Protein AF-A0A836TSS7-F1 (afdb_monomer)

Nearest PDB structures (foldseek):
  8dt0-assembly1_A  TM=2.860E-01  e=2.442E+00  synthetic construct
  6eyd-assembly1_F  TM=2.378E-01  e=5.657E+00  Mycolicibacterium smegmatis MC2 155

Structure (mmCIF, N/CA/C/O backbone):
data_AF-A0A836TSS7-F1
#
_entry.id   AF-A0A836TSS7-F1
#
loop_
_atom_site.group_PDB
_atom_site.id
_atom_site.type_symbol
_atom_site.label_atom_id
_atom_site.label_alt_id
_atom_site.label_comp_id
_atom_site.label_asym_id
_atom_site.label_entity_id
_atom_site.label_seq_id
_atom_site.pdbx_PDB_ins_code
_atom_site.Cartn_x
_atom_site.Cartn_y
_atom_site.Cartn_z
_atom_site.occupancy
_atom_site.B_iso_or_equiv
_atom_site.auth_seq_id
_atom_site.auth_comp_id
_atom_site.auth_asym_id
_atom_site.auth_atom_id
_atom_site.pdbx_PDB_model_num
ATOM 1 N N . MET A 1 1 ? 26.944 -30.559 -21.634 1.00 54.88 1 MET A N 1
ATOM 2 C CA . MET A 1 1 ? 27.125 -29.167 -21.159 1.00 54.88 1 MET A CA 1
ATOM 3 C C . MET A 1 1 ? 27.707 -28.262 -22.242 1.00 54.88 1 MET A C 1
ATOM 5 O O . MET A 1 1 ? 27.081 -27.247 -22.496 1.00 54.88 1 MET A O 1
ATOM 9 N N . ALA A 1 2 ? 28.780 -28.647 -22.953 1.00 61.75 2 ALA A N 1
ATOM 10 C CA . ALA A 1 2 ? 29.357 -27.846 -24.052 1.00 61.75 2 ALA A CA 1
ATOM 11 C C . ALA A 1 2 ? 28.373 -27.487 -25.196 1.00 61.75 2 ALA A C 1
ATOM 13 O O . ALA A 1 2 ? 28.446 -26.402 -25.766 1.00 61.75 2 ALA A O 1
ATOM 14 N N . ASP A 1 3 ? 27.400 -28.353 -25.494 1.00 73.25 3 ASP A N 1
ATOM 15 C CA . ASP A 1 3 ? 26.396 -28.104 -26.544 1.00 73.25 3 ASP A CA 1
ATOM 16 C C . ASP A 1 3 ? 25.392 -26.993 -26.159 1.00 73.25 3 ASP A C 1
ATOM 18 O O . ASP A 1 3 ? 24.992 -26.174 -26.981 1.00 73.25 3 ASP A O 1
ATOM 22 N N . MET A 1 4 ? 25.059 -26.884 -24.868 1.00 59.22 4 MET A N 1
ATOM 23 C CA . MET A 1 4 ? 24.106 -25.888 -24.367 1.00 59.22 4 MET A CA 1
ATOM 24 C C . MET A 1 4 ? 24.700 -24.473 -24.364 1.00 59.22 4 MET A C 1
ATOM 26 O O . MET A 1 4 ? 24.013 -23.523 -24.723 1.00 59.22 4 MET A O 1
ATOM 30 N N . GLU A 1 5 ? 25.981 -24.327 -24.010 1.00 68.56 5 GLU A N 1
ATOM 31 C CA . GLU A 1 5 ? 26.677 -23.033 -24.068 1.00 68.56 5 GLU A CA 1
ATOM 32 C C . GLU A 1 5 ? 26.843 -22.542 -25.508 1.00 68.56 5 GLU A C 1
ATOM 34 O O . GLU A 1 5 ? 26.623 -21.364 -25.789 1.00 68.56 5 GLU A O 1
ATOM 39 N N . THR A 1 6 ? 27.141 -23.452 -26.438 1.00 75.00 6 THR A N 1
ATOM 40 C CA . THR A 1 6 ? 27.276 -23.119 -27.863 1.00 75.00 6 THR A CA 1
ATOM 41 C C . THR A 1 6 ? 25.930 -22.697 -28.468 1.00 75.00 6 THR A C 1
ATOM 43 O O . THR A 1 6 ? 25.857 -21.720 -29.216 1.00 75.00 6 THR A O 1
ATOM 46 N N . GLN A 1 7 ? 24.832 -23.368 -28.095 1.00 72.25 7 GLN A N 1
ATOM 47 C CA . GLN A 1 7 ? 23.478 -22.967 -28.497 1.00 72.25 7 GLN A CA 1
ATOM 48 C C . GLN A 1 7 ? 23.069 -21.611 -27.908 1.00 72.25 7 GLN A C 1
ATOM 50 O O . GLN A 1 7 ? 22.470 -20.799 -28.616 1.00 72.25 7 GLN A O 1
ATOM 55 N N . LEU A 1 8 ? 23.423 -21.339 -26.648 1.00 67.62 8 LEU A N 1
ATOM 56 C CA . LEU A 1 8 ? 23.129 -20.067 -25.989 1.00 67.62 8 LEU A CA 1
ATOM 57 C C . LEU A 1 8 ? 23.907 -18.906 -26.630 1.00 67.62 8 LEU A C 1
ATOM 59 O O . LEU A 1 8 ? 23.325 -17.860 -26.909 1.00 67.62 8 LEU A O 1
ATOM 63 N N . ALA A 1 9 ? 25.196 -19.103 -26.923 1.00 70.00 9 ALA A N 1
ATOM 64 C CA . ALA A 1 9 ? 26.043 -18.105 -27.577 1.00 70.00 9 ALA A CA 1
ATOM 65 C C . ALA A 1 9 ? 25.516 -17.734 -28.974 1.00 70.00 9 ALA A C 1
ATOM 67 O O . ALA A 1 9 ? 25.319 -16.553 -29.266 1.00 70.00 9 ALA A O 1
ATOM 68 N N . ASN A 1 10 ? 25.162 -18.736 -29.787 1.00 74.12 10 ASN A N 1
ATOM 69 C CA . ASN A 1 10 ? 24.548 -18.522 -31.100 1.00 74.12 10 ASN A CA 1
ATOM 70 C C . ASN A 1 10 ? 23.175 -17.835 -31.005 1.00 74.12 10 ASN A C 1
ATOM 72 O O . ASN A 1 10 ? 22.803 -17.051 -31.881 1.00 74.12 10 ASN A O 1
ATOM 76 N N . GLN A 1 11 ? 22.397 -18.098 -29.951 1.00 72.88 11 GLN A N 1
ATOM 77 C CA . GLN A 1 11 ? 21.139 -17.388 -29.714 1.00 72.88 11 GLN A CA 1
ATOM 78 C C . GLN A 1 11 ? 21.361 -15.912 -29.375 1.00 72.88 11 GLN A C 1
ATOM 80 O O . GLN A 1 11 ? 20.620 -15.068 -29.873 1.00 72.88 11 GLN A O 1
ATOM 85 N N . ILE A 1 12 ? 22.364 -15.594 -28.553 1.00 74.94 12 ILE A N 1
ATOM 86 C CA . ILE A 1 12 ? 22.682 -14.221 -28.133 1.00 74.94 12 ILE A CA 1
ATOM 87 C C . ILE A 1 12 ? 23.190 -13.389 -29.316 1.00 74.94 12 ILE A C 1
ATOM 89 O O . ILE A 1 12 ? 22.762 -12.247 -29.495 1.00 74.94 12 ILE A O 1
ATOM 93 N N . GLU A 1 13 ? 24.053 -13.960 -30.155 1.00 76.69 13 GLU A N 1
ATOM 94 C CA . GLU A 1 13 ? 24.589 -13.276 -31.336 1.00 76.69 13 GLU A CA 1
ATOM 95 C C . GLU A 1 13 ? 23.484 -12.969 -32.360 1.00 76.69 13 GLU A C 1
ATOM 97 O O . GLU A 1 13 ? 23.348 -11.837 -32.833 1.00 76.69 13 GLU A O 1
ATOM 102 N N . ASN A 1 14 ? 22.591 -13.933 -32.601 1.00 78.00 14 ASN A N 1
ATOM 103 C CA . ASN A 1 14 ? 21.394 -13.717 -33.415 1.00 78.00 14 ASN A CA 1
ATOM 104 C C . ASN A 1 14 ? 20.403 -12.747 -32.757 1.00 78.00 14 ASN A C 1
ATOM 106 O O . ASN A 1 14 ? 19.701 -12.013 -33.448 1.00 78.00 14 ASN A O 1
ATOM 110 N N . TRP A 1 15 ? 20.343 -12.694 -31.425 1.00 80.06 15 TRP A N 1
ATOM 111 C CA . TRP A 1 15 ? 19.494 -11.740 -30.721 1.00 80.06 15 TRP A CA 1
ATOM 112 C C . TRP A 1 15 ? 19.933 -10.302 -30.979 1.00 80.06 15 TRP A C 1
ATOM 114 O O . TRP A 1 15 ? 19.087 -9.441 -31.205 1.00 80.06 15 TRP A O 1
ATOM 124 N N . ALA A 1 16 ? 21.237 -10.020 -30.987 1.00 82.38 16 ALA A N 1
ATOM 125 C CA . ALA A 1 16 ? 21.756 -8.670 -31.191 1.00 82.38 16 ALA A CA 1
ATOM 126 C C . ALA A 1 16 ? 21.341 -8.079 -32.552 1.00 82.38 16 ALA A C 1
ATOM 128 O O . ALA A 1 16 ? 20.961 -6.906 -32.612 1.00 82.38 16 ALA A O 1
ATOM 129 N N . THR A 1 17 ? 21.314 -8.903 -33.603 1.00 87.31 17 THR A N 1
ATOM 130 C CA . THR A 1 17 ? 21.051 -8.497 -34.995 1.00 87.31 17 THR A CA 1
ATOM 131 C C . THR A 1 17 ? 19.564 -8.360 -35.350 1.00 87.31 17 THR A C 1
ATOM 133 O O . THR A 1 17 ? 19.223 -7.770 -36.378 1.00 87.31 17 THR A O 1
ATOM 136 N N . LEU A 1 18 ? 18.649 -8.848 -34.504 1.00 84.94 18 LEU A N 1
ATOM 137 C CA . LEU A 1 18 ? 17.207 -8.729 -34.737 1.00 84.94 18 LEU A CA 1
ATOM 138 C C . LEU A 1 18 ? 16.699 -7.288 -34.550 1.00 84.94 18 LEU A C 1
ATOM 140 O O . LEU A 1 18 ? 17.071 -6.580 -33.606 1.00 84.94 18 LEU A O 1
ATOM 144 N N . SER A 1 19 ? 15.757 -6.880 -35.407 1.00 88.56 19 SER A N 1
ATOM 145 C CA . SER A 1 19 ? 14.992 -5.642 -35.224 1.00 88.56 19 SER A CA 1
ATOM 146 C C . SER A 1 19 ? 14.109 -5.719 -33.971 1.00 88.56 19 SER A C 1
ATOM 148 O O . SER A 1 19 ? 13.668 -6.801 -33.578 1.00 88.56 19 SER A O 1
ATOM 150 N N . ASN A 1 20 ? 13.806 -4.571 -33.353 1.00 81.06 20 ASN A N 1
ATOM 151 C CA . ASN A 1 20 ? 13.007 -4.510 -32.118 1.00 81.06 20 ASN A CA 1
ATOM 152 C C . ASN A 1 20 ? 11.647 -5.222 -32.251 1.00 81.06 20 ASN A C 1
ATOM 154 O O . ASN A 1 20 ? 11.252 -5.959 -31.356 1.00 81.06 20 ASN A O 1
ATOM 158 N N . ALA A 1 21 ? 10.983 -5.103 -33.407 1.00 82.75 21 ALA A N 1
ATOM 159 C CA . ALA A 1 21 ? 9.716 -5.788 -33.667 1.00 82.75 21 ALA A CA 1
ATOM 160 C C . ALA A 1 21 ? 9.846 -7.326 -33.671 1.00 82.75 21 ALA A C 1
ATOM 162 O O . ALA A 1 21 ? 8.979 -8.024 -33.145 1.00 82.75 21 ALA A O 1
ATOM 163 N N . LYS A 1 22 ? 10.939 -7.871 -34.229 1.00 81.75 22 LYS A N 1
ATOM 164 C CA . LYS A 1 22 ? 11.198 -9.321 -34.207 1.00 81.75 22 LYS A CA 1
ATOM 165 C C . LYS A 1 22 ? 11.599 -9.806 -32.814 1.00 81.75 22 LYS A C 1
ATOM 167 O O . LYS A 1 22 ? 11.165 -10.880 -32.408 1.00 81.75 22 LYS A O 1
ATOM 172 N N . LYS A 1 23 ? 12.370 -9.004 -32.069 1.00 80.56 23 LYS A N 1
ATOM 173 C CA . LYS A 1 23 ? 12.696 -9.271 -30.657 1.00 80.56 23 LYS A CA 1
ATOM 174 C C . LYS A 1 23 ? 11.429 -9.389 -29.812 1.00 80.56 23 LYS A C 1
ATOM 176 O O . LYS A 1 23 ? 11.304 -10.338 -29.044 1.00 80.56 23 LYS A O 1
ATOM 181 N N . ASP A 1 24 ? 10.465 -8.487 -29.993 1.00 75.50 24 ASP A N 1
ATOM 182 C CA . ASP A 1 24 ? 9.188 -8.545 -29.275 1.00 75.50 24 ASP A CA 1
ATOM 183 C C . ASP A 1 24 ? 8.358 -9.775 -29.655 1.00 75.50 24 ASP A C 1
ATOM 185 O O . ASP A 1 24 ? 7.820 -10.448 -28.775 1.00 75.50 24 ASP A O 1
ATOM 189 N N . GLN A 1 25 ? 8.299 -10.136 -30.941 1.00 83.69 25 GLN A N 1
ATOM 190 C CA . GLN A 1 25 ? 7.611 -11.358 -31.369 1.00 83.69 25 GLN A CA 1
ATOM 191 C C . GLN A 1 25 ? 8.235 -12.626 -30.776 1.00 83.69 25 GLN A C 1
ATOM 193 O O . GLN A 1 25 ? 7.502 -13.493 -30.293 1.00 83.69 25 GLN A O 1
ATOM 198 N N . GLU A 1 26 ? 9.566 -12.737 -30.768 1.00 81.56 26 GLU A N 1
ATOM 199 C CA . GLU A 1 26 ? 10.250 -13.881 -30.159 1.00 81.56 26 GLU A CA 1
ATOM 200 C C . GLU A 1 26 ? 10.091 -13.895 -28.631 1.00 81.56 26 GLU A C 1
ATOM 202 O O . GLU A 1 26 ? 9.833 -14.960 -28.070 1.00 81.56 26 GLU A O 1
ATOM 207 N N . ARG A 1 27 ? 10.094 -12.736 -27.950 1.00 77.81 27 ARG A N 1
ATOM 208 C CA . ARG A 1 27 ? 9.729 -12.649 -26.521 1.00 77.81 27 ARG A CA 1
ATOM 209 C C . ARG A 1 27 ? 8.315 -13.159 -26.269 1.00 77.81 27 ARG A C 1
ATOM 211 O O . ARG A 1 27 ? 8.121 -13.976 -25.377 1.00 77.81 27 ARG A O 1
ATOM 218 N N . ILE A 1 28 ? 7.329 -12.721 -27.053 1.00 78.06 28 ILE A N 1
ATOM 219 C CA . ILE A 1 28 ? 5.932 -13.157 -26.902 1.00 78.06 28 ILE A CA 1
ATOM 220 C C . ILE A 1 28 ? 5.811 -14.664 -27.149 1.00 78.06 28 ILE A C 1
ATOM 222 O O . ILE A 1 28 ? 5.148 -15.363 -26.382 1.00 78.06 28 ILE A O 1
ATOM 226 N N . ARG A 1 29 ? 6.464 -15.186 -28.193 1.00 79.31 29 ARG A N 1
ATOM 227 C CA . ARG A 1 29 ? 6.451 -16.615 -28.538 1.00 79.31 29 ARG A CA 1
ATOM 228 C C . ARG A 1 29 ? 7.133 -17.468 -27.466 1.00 79.31 29 ARG A C 1
ATOM 230 O O . ARG A 1 29 ? 6.628 -18.545 -27.142 1.00 79.31 29 ARG A O 1
ATOM 237 N N . PHE A 1 30 ? 8.262 -17.008 -26.931 1.00 78.56 30 PHE A N 1
ATOM 238 C CA . PHE A 1 30 ? 8.982 -17.664 -25.844 1.00 78.56 30 PHE A CA 1
ATOM 239 C C . PHE A 1 30 ? 8.150 -17.668 -24.559 1.00 78.56 30 PHE A C 1
ATOM 241 O O . PHE A 1 30 ? 7.901 -18.737 -23.999 1.00 78.56 30 PHE A O 1
ATOM 248 N N . SER A 1 31 ? 7.631 -16.502 -24.160 1.00 71.69 31 SER A N 1
ATOM 249 C CA . SER A 1 31 ? 6.768 -16.346 -22.988 1.00 71.69 31 SER A CA 1
ATOM 250 C C . SER A 1 31 ? 5.511 -17.198 -23.100 1.00 71.69 31 SER A C 1
ATOM 252 O O . SER A 1 31 ? 5.184 -17.902 -22.158 1.00 71.69 31 SER A O 1
ATOM 254 N N . ARG A 1 32 ? 4.825 -17.223 -24.252 1.00 76.12 32 ARG A N 1
ATOM 255 C CA . ARG A 1 32 ? 3.605 -18.029 -24.443 1.00 76.12 32 ARG A CA 1
ATOM 256 C C . ARG A 1 32 ? 3.861 -19.532 -24.294 1.00 76.12 32 ARG A C 1
ATOM 258 O O . ARG A 1 32 ? 2.992 -20.228 -23.783 1.00 76.12 32 ARG A O 1
ATOM 265 N N . ARG A 1 33 ? 5.024 -20.031 -24.732 1.00 76.44 33 ARG A N 1
ATOM 266 C CA . ARG A 1 33 ? 5.387 -21.451 -24.577 1.00 76.44 33 ARG A CA 1
ATOM 267 C C . ARG A 1 33 ? 5.709 -21.824 -23.131 1.00 76.44 33 ARG A C 1
ATOM 269 O O . ARG A 1 33 ? 5.383 -22.933 -22.732 1.00 76.44 33 ARG A O 1
ATOM 276 N N . HIS A 1 34 ? 6.296 -20.907 -22.367 1.00 72.25 34 HIS A N 1
ATOM 277 C CA . HIS A 1 34 ? 6.734 -21.188 -20.998 1.00 72.25 34 HIS A CA 1
ATOM 278 C C . HIS A 1 34 ? 5.699 -20.801 -19.930 1.00 72.25 34 HIS A C 1
ATOM 280 O O . HIS A 1 34 ? 5.648 -21.419 -18.878 1.00 72.25 34 HIS A O 1
ATOM 286 N N . LEU A 1 35 ? 4.807 -19.842 -20.200 1.00 68.69 35 LEU A N 1
ATOM 287 C CA . LEU A 1 35 ? 3.790 -19.356 -19.252 1.00 68.69 35 LEU A CA 1
ATOM 288 C C . LEU A 1 35 ? 2.792 -20.422 -18.780 1.00 68.69 35 LEU A C 1
ATOM 290 O O . LEU A 1 35 ? 2.104 -20.191 -17.797 1.00 68.69 35 LEU A O 1
ATOM 294 N N . PHE A 1 36 ? 2.676 -21.549 -19.478 1.00 75.19 36 PHE A N 1
ATOM 295 C CA . PHE A 1 36 ? 1.773 -22.636 -19.090 1.00 75.19 36 PHE A CA 1
ATOM 296 C C . PHE A 1 36 ? 2.512 -23.915 -18.685 1.00 75.19 36 PHE A C 1
ATOM 298 O O . PHE A 1 36 ? 1.865 -24.893 -18.329 1.00 75.19 36 PHE A O 1
ATOM 305 N N . SER A 1 37 ? 3.848 -23.926 -18.753 1.00 77.31 37 SER A N 1
ATOM 306 C CA . SER A 1 37 ? 4.663 -25.097 -18.411 1.00 77.31 37 SER A CA 1
ATOM 307 C C . SER A 1 37 ? 5.209 -25.070 -16.984 1.00 77.31 37 SER A C 1
ATOM 309 O O . SER A 1 37 ? 5.764 -26.070 -16.541 1.00 77.31 37 SER A O 1
ATOM 311 N N . TYR A 1 38 ? 5.104 -23.940 -16.283 1.00 72.44 38 TYR A N 1
ATOM 312 C CA . TYR A 1 38 ? 5.566 -23.806 -14.900 1.00 72.44 38 TYR A CA 1
ATOM 313 C C . TYR A 1 38 ? 4.578 -24.434 -13.914 1.00 72.44 38 TYR A C 1
ATOM 315 O O . TYR A 1 38 ? 3.360 -24.345 -14.100 1.00 72.44 38 TYR A O 1
ATOM 323 N N . SER A 1 39 ? 5.104 -25.045 -12.848 1.00 80.75 39 SER A N 1
ATOM 324 C CA . SER A 1 39 ? 4.274 -25.537 -11.7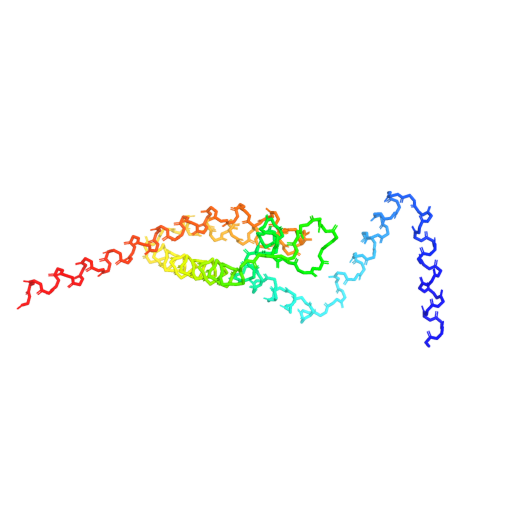45 1.00 80.75 39 SER A CA 1
ATOM 325 C C . SER A 1 39 ? 3.640 -24.354 -11.014 1.00 80.75 39 SER A C 1
ATOM 327 O O . SER A 1 39 ? 4.186 -23.249 -11.000 1.00 80.75 39 SER A O 1
ATOM 329 N N . LEU A 1 40 ? 2.507 -24.575 -10.342 1.00 76.81 40 LEU A N 1
ATOM 330 C CA . LEU A 1 40 ? 1.918 -23.562 -9.459 1.00 76.81 40 LEU A CA 1
ATOM 331 C C . LEU A 1 40 ? 2.924 -23.080 -8.400 1.00 76.81 40 LEU A C 1
ATOM 333 O O . LEU A 1 40 ? 2.929 -21.899 -8.055 1.00 76.81 40 LEU A O 1
ATOM 337 N N . ASP A 1 41 ? 3.821 -23.956 -7.951 1.00 79.38 41 ASP A N 1
ATOM 338 C CA . ASP A 1 41 ? 4.856 -23.638 -6.962 1.00 79.38 41 ASP A CA 1
ATOM 339 C C . ASP A 1 41 ? 5.825 -22.547 -7.450 1.00 79.38 41 ASP A C 1
ATOM 341 O O . ASP A 1 41 ? 6.208 -21.660 -6.678 1.00 79.38 41 ASP A O 1
ATOM 345 N N . ASP A 1 42 ? 6.138 -22.541 -8.751 1.00 75.06 42 ASP A N 1
ATOM 346 C CA . ASP A 1 42 ? 7.026 -21.557 -9.380 1.00 75.06 42 ASP A CA 1
ATOM 347 C C . ASP A 1 42 ? 6.395 -20.158 -9.432 1.00 75.06 42 ASP A C 1
ATOM 349 O O . ASP A 1 42 ? 7.110 -19.160 -9.505 1.00 75.06 42 ASP A O 1
ATOM 353 N N . TYR A 1 43 ? 5.062 -20.061 -9.362 1.00 73.62 43 TYR A N 1
ATOM 354 C CA . TYR A 1 43 ? 4.336 -18.789 -9.290 1.00 73.62 43 TYR A CA 1
ATOM 355 C C . TYR A 1 43 ? 4.129 -18.314 -7.855 1.00 73.62 43 TYR A C 1
ATOM 357 O O . TYR A 1 43 ? 4.221 -17.114 -7.578 1.00 73.62 43 TYR A O 1
ATOM 365 N N . LEU A 1 44 ? 3.859 -19.236 -6.930 1.00 76.06 44 LEU A N 1
ATOM 366 C CA . LEU A 1 44 ? 3.559 -18.899 -5.540 1.00 76.06 44 LEU A CA 1
ATOM 367 C C . LEU A 1 44 ? 4.741 -18.214 -4.848 1.00 76.06 44 LEU A C 1
ATOM 369 O O . LEU A 1 44 ? 4.542 -17.238 -4.121 1.00 76.06 44 LEU A O 1
ATOM 373 N N . LEU A 1 45 ? 5.968 -18.669 -5.108 1.00 73.69 45 LEU A N 1
ATOM 374 C CA . LEU A 1 45 ? 7.169 -18.113 -4.487 1.00 73.69 45 LEU A CA 1
ATOM 375 C C . LEU A 1 45 ? 7.448 -16.651 -4.927 1.00 73.69 45 LEU A C 1
ATOM 377 O O . LEU A 1 45 ? 7.584 -15.789 -4.050 1.00 73.69 45 LEU A O 1
ATOM 381 N N . PRO A 1 46 ? 7.458 -16.294 -6.230 1.00 72.25 46 PRO A N 1
ATOM 382 C CA . PRO A 1 46 ? 7.549 -14.904 -6.683 1.00 72.25 46 PRO A CA 1
ATOM 383 C C . PRO A 1 46 ? 6.384 -14.027 -6.231 1.00 72.25 46 PRO A C 1
ATOM 385 O O . PRO A 1 46 ? 6.607 -12.862 -5.894 1.00 72.25 46 PRO A O 1
ATOM 388 N N . ILE A 1 47 ? 5.157 -14.560 -6.192 1.00 72.50 47 ILE A N 1
ATOM 389 C CA . ILE A 1 47 ? 3.988 -13.830 -5.686 1.00 72.50 47 ILE A CA 1
ATOM 390 C C . ILE A 1 47 ? 4.191 -13.498 -4.208 1.00 72.50 47 ILE A C 1
ATOM 392 O O . ILE A 1 47 ? 4.078 -12.335 -3.823 1.00 72.50 47 ILE A O 1
ATOM 396 N N . GLY A 1 48 ? 4.564 -14.482 -3.388 1.00 73.56 48 GLY A N 1
ATOM 397 C CA . GLY A 1 48 ? 4.828 -14.291 -1.963 1.00 73.56 48 GLY A CA 1
ATOM 398 C C . GLY A 1 48 ? 5.965 -13.300 -1.708 1.00 73.56 48 GLY A C 1
ATOM 399 O O . GLY A 1 48 ? 5.823 -12.383 -0.893 1.00 73.56 48 GLY A O 1
ATOM 400 N N . MET A 1 49 ? 7.066 -13.409 -2.458 1.00 69.88 49 MET A N 1
ATOM 401 C CA . MET A 1 49 ? 8.166 -12.441 -2.402 1.00 69.88 49 MET A CA 1
ATOM 402 C C . MET A 1 49 ? 7.727 -11.040 -2.823 1.00 69.88 49 MET A C 1
ATOM 404 O O . MET A 1 49 ? 8.131 -10.064 -2.195 1.00 69.88 49 MET A O 1
ATOM 408 N N . SER A 1 50 ? 6.891 -10.916 -3.850 1.00 63.88 50 SER A N 1
ATOM 409 C CA . SER A 1 50 ? 6.414 -9.620 -4.339 1.00 63.88 50 SER A CA 1
ATOM 410 C C . SER A 1 50 ? 5.442 -8.971 -3.369 1.00 63.88 50 SER A C 1
ATOM 412 O O . SER A 1 50 ? 5.579 -7.784 -3.099 1.00 63.88 50 SER A O 1
ATOM 414 N N . ILE A 1 51 ? 4.538 -9.744 -2.762 1.00 70.25 51 ILE A N 1
ATOM 415 C CA . ILE A 1 51 ? 3.680 -9.294 -1.659 1.00 70.25 51 ILE A CA 1
ATOM 416 C C . ILE A 1 51 ? 4.565 -8.809 -0.512 1.00 70.25 51 ILE A C 1
ATOM 418 O O . ILE A 1 51 ? 4.433 -7.677 -0.058 1.00 70.25 51 ILE A O 1
ATOM 422 N N . THR A 1 52 ? 5.540 -9.612 -0.093 1.00 70.75 52 THR A N 1
ATOM 423 C CA . THR A 1 52 ? 6.451 -9.242 0.997 1.00 70.75 52 THR A CA 1
ATOM 424 C C . THR A 1 52 ? 7.227 -7.969 0.658 1.00 70.75 52 THR A C 1
ATOM 426 O O . THR A 1 52 ? 7.297 -7.048 1.463 1.00 70.75 52 THR A O 1
ATOM 429 N N . ARG A 1 53 ? 7.740 -7.825 -0.563 1.00 70.06 53 ARG A N 1
ATOM 430 C CA . ARG A 1 53 ? 8.430 -6.601 -0.993 1.00 70.06 53 ARG A CA 1
ATOM 431 C C . ARG A 1 53 ? 7.490 -5.388 -1.050 1.00 70.06 53 ARG A C 1
ATOM 433 O O . ARG A 1 53 ? 7.811 -4.300 -0.556 1.00 70.06 53 ARG A O 1
ATOM 440 N N . PHE A 1 54 ? 6.282 -5.585 -1.567 1.00 68.38 54 PHE A N 1
ATOM 441 C CA . PHE A 1 54 ? 5.220 -4.583 -1.608 1.00 68.38 54 PHE A CA 1
ATOM 442 C C . PHE A 1 54 ? 4.757 -4.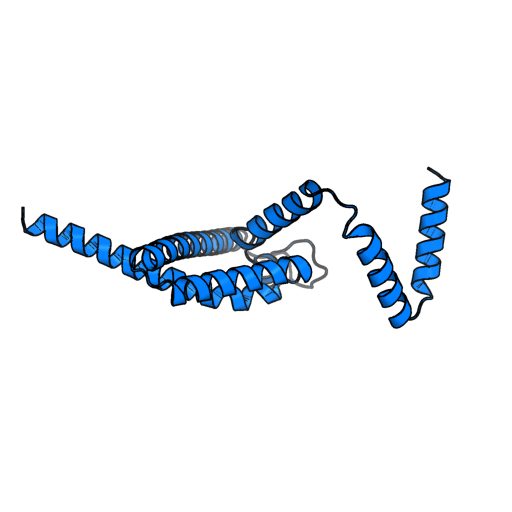159 -0.205 1.00 68.38 54 PHE A C 1
ATOM 444 O O . PHE A 1 54 ? 4.382 -3.004 0.002 1.00 68.38 54 PHE A O 1
ATOM 451 N N . PHE A 1 55 ? 4.847 -5.036 0.793 1.00 65.50 55 PHE A N 1
ATOM 452 C CA . PHE A 1 55 ? 4.455 -4.740 2.170 1.00 65.50 55 PHE A CA 1
ATOM 453 C C . PHE A 1 55 ? 5.613 -4.438 3.120 1.00 65.50 55 PHE A C 1
ATOM 455 O O . PHE A 1 55 ? 5.345 -3.935 4.197 1.00 65.50 55 PHE A O 1
ATOM 462 N N . PHE A 1 56 ? 6.877 -4.679 2.776 1.00 64.38 56 PHE A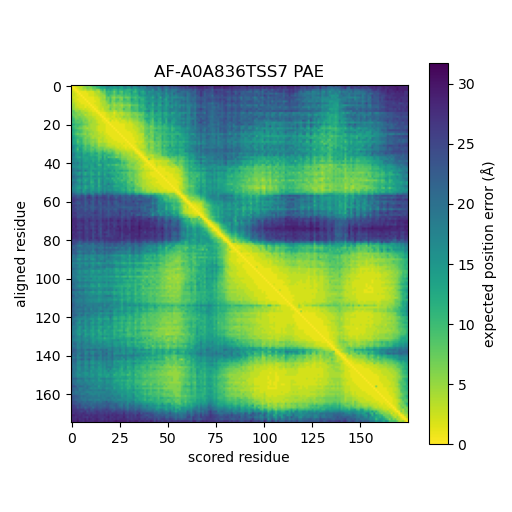 N 1
ATOM 463 C CA . PHE A 1 56 ? 7.985 -4.494 3.727 1.00 64.38 56 PHE A CA 1
ATOM 464 C C . PHE A 1 56 ? 9.167 -3.715 3.152 1.00 64.38 56 PHE A C 1
ATOM 466 O O . PHE A 1 56 ? 9.703 -2.860 3.845 1.00 64.38 56 PHE A O 1
ATOM 473 N N . THR A 1 57 ? 9.531 -3.900 1.880 1.00 64.62 57 THR A N 1
ATOM 474 C CA . THR A 1 57 ? 10.759 -3.295 1.308 1.00 64.62 57 THR A CA 1
ATOM 475 C C . THR A 1 57 ? 10.528 -1.972 0.567 1.00 64.62 57 THR A C 1
ATOM 477 O O . THR A 1 57 ? 11.382 -1.463 -0.147 1.00 64.62 57 THR A O 1
ATOM 480 N N . GLY A 1 58 ? 9.342 -1.398 0.736 1.00 54.97 58 GLY A N 1
ATOM 481 C CA . GLY A 1 58 ? 9.164 0.038 0.972 1.00 54.97 58 GLY A CA 1
ATOM 482 C C . GLY A 1 58 ? 9.613 1.155 0.019 1.00 54.97 58 GLY A C 1
ATOM 483 O O . GLY A 1 58 ? 9.238 2.264 0.335 1.00 54.97 58 GLY A O 1
ATOM 484 N N . GLY A 1 59 ? 10.348 0.967 -1.086 1.00 54.34 59 GLY A N 1
ATOM 485 C CA . GLY A 1 59 ? 10.779 2.100 -1.941 1.00 54.34 59 GLY A CA 1
ATOM 486 C C . GLY A 1 59 ? 12.012 2.859 -1.427 1.00 54.34 59 GLY A C 1
ATOM 487 O O . GLY A 1 59 ? 12.400 3.875 -2.002 1.00 54.34 59 GLY A O 1
ATOM 488 N N . GLU A 1 60 ? 12.667 2.330 -0.391 1.00 55.16 60 GLU A N 1
ATOM 489 C CA . GLU A 1 60 ? 13.870 2.919 0.206 1.00 55.16 60 GLU A CA 1
ATOM 490 C C . GLU A 1 60 ? 15.038 3.011 -0.768 1.00 55.16 60 GLU A C 1
ATOM 492 O O . GLU A 1 60 ? 15.841 3.912 -0.615 1.00 55.16 60 GLU A O 1
ATOM 497 N N . GLY A 1 61 ? 15.109 2.167 -1.804 1.00 52.12 61 GLY A N 1
ATOM 498 C CA . GLY A 1 61 ? 16.173 2.256 -2.810 1.00 52.12 61 GLY A CA 1
ATOM 499 C C . GLY A 1 61 ? 16.242 3.641 -3.460 1.00 52.12 61 GLY A C 1
ATOM 500 O O . GLY A 1 61 ? 17.300 4.246 -3.501 1.00 52.12 61 GLY A O 1
ATOM 501 N N . TYR A 1 62 ? 15.105 4.224 -3.862 1.00 50.59 62 TYR A N 1
ATOM 502 C CA . TYR A 1 62 ? 15.104 5.567 -4.461 1.00 50.59 62 TYR A CA 1
ATOM 503 C C . TYR A 1 62 ? 15.311 6.685 -3.439 1.00 50.59 62 TYR A C 1
ATOM 505 O O . TYR A 1 62 ? 15.890 7.706 -3.789 1.00 50.59 62 TYR A O 1
ATOM 513 N N . LEU A 1 63 ? 14.857 6.511 -2.194 1.00 51.06 63 LEU A N 1
ATOM 514 C CA . LEU A 1 63 ? 15.064 7.500 -1.134 1.00 51.06 63 LEU A CA 1
ATOM 515 C C . LEU A 1 63 ? 16.523 7.492 -0.662 1.00 51.06 63 LEU A C 1
ATOM 517 O O . LEU A 1 63 ? 17.121 8.546 -0.521 1.00 51.06 63 LEU A O 1
ATOM 521 N N . ASN A 1 64 ? 17.123 6.316 -0.500 1.00 49.84 64 ASN A N 1
ATOM 522 C CA . ASN A 1 64 ? 18.529 6.143 -0.165 1.00 49.84 64 ASN A CA 1
ATOM 523 C C . ASN A 1 64 ? 19.431 6.579 -1.320 1.00 49.84 64 ASN A C 1
ATOM 525 O O . ASN A 1 64 ? 20.452 7.198 -1.056 1.00 49.84 64 ASN A O 1
ATOM 529 N N . VAL A 1 65 ? 19.055 6.354 -2.582 1.00 51.56 65 VAL A N 1
ATOM 530 C CA . VAL A 1 65 ? 19.765 6.926 -3.741 1.00 51.56 65 VAL A CA 1
ATOM 531 C C . VAL A 1 65 ? 19.621 8.453 -3.776 1.00 51.56 65 VAL A C 1
ATOM 533 O O . VAL A 1 65 ? 20.627 9.152 -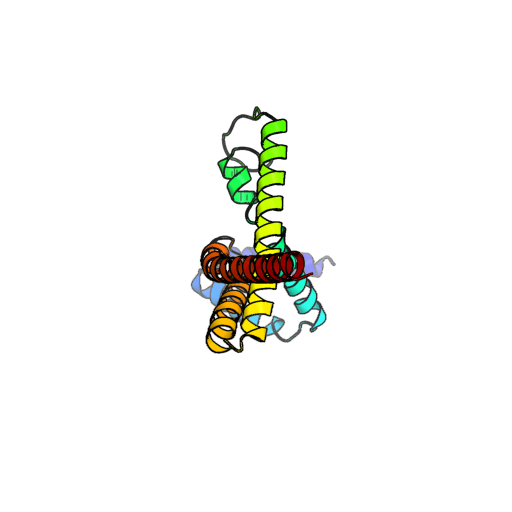3.848 1.00 51.56 65 VAL A O 1
ATOM 536 N N . ALA A 1 66 ? 18.408 8.997 -3.623 1.00 51.94 66 ALA A N 1
ATOM 537 C C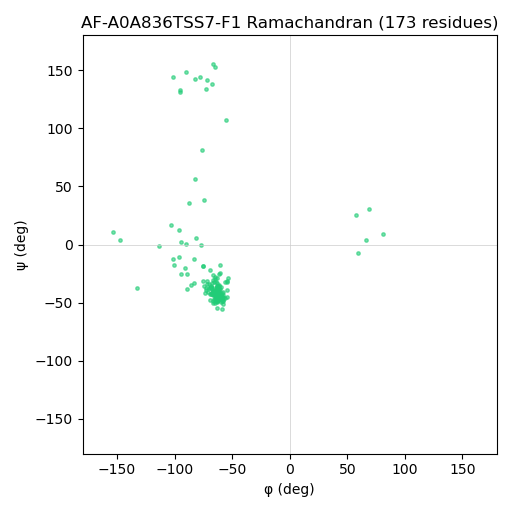A . ALA A 1 66 ? 18.164 10.446 -3.609 1.00 51.94 66 ALA A CA 1
ATOM 538 C C . ALA A 1 66 ? 18.809 11.169 -2.410 1.00 51.94 66 ALA A C 1
ATOM 540 O O . ALA A 1 66 ? 19.147 12.345 -2.508 1.00 51.94 66 ALA A O 1
ATOM 541 N N . LEU A 1 67 ? 18.993 10.472 -1.286 1.00 55.78 67 LEU A N 1
ATOM 542 C CA . LEU A 1 67 ? 19.684 10.965 -0.093 1.00 55.78 67 LEU A CA 1
ATOM 543 C C . LEU A 1 67 ? 21.199 10.665 -0.112 1.00 55.78 67 LEU A C 1
ATOM 545 O O . LEU A 1 67 ? 21.894 11.025 0.838 1.00 55.78 67 LEU A O 1
ATOM 549 N N . GLY A 1 68 ? 21.735 10.019 -1.158 1.00 54.78 68 GLY A N 1
ATOM 550 C CA . GLY A 1 68 ? 23.168 9.711 -1.294 1.00 54.78 68 GLY A CA 1
ATOM 551 C C . GLY A 1 68 ? 23.692 8.660 -0.301 1.00 54.78 68 GLY A C 1
ATOM 552 O O . GLY A 1 68 ? 24.833 8.729 0.165 1.00 54.78 68 GLY A O 1
ATOM 553 N N . LEU A 1 69 ? 22.841 7.718 0.108 1.00 55.22 69 LEU A N 1
ATOM 554 C CA . LEU A 1 69 ? 23.094 6.739 1.165 1.00 55.22 69 LEU A CA 1
ATOM 555 C C . LEU A 1 69 ? 23.478 5.339 0.656 1.00 55.22 69 LEU A C 1
ATOM 557 O O . LEU A 1 69 ? 24.080 4.586 1.425 1.00 55.22 69 LEU A O 1
ATOM 561 N N . GLU A 1 70 ? 23.216 5.002 -0.613 1.00 54.69 70 GLU A N 1
ATOM 562 C CA . GLU A 1 70 ? 23.632 3.725 -1.220 1.00 54.69 70 GLU A CA 1
ATOM 563 C C . GLU A 1 70 ? 25.091 3.730 -1.705 1.00 54.69 70 GLU A C 1
ATOM 565 O O . GLU A 1 70 ? 25.606 4.722 -2.211 1.00 54.69 70 GLU A O 1
ATOM 570 N N . ARG A 1 71 ? 25.771 2.588 -1.539 1.00 50.09 71 ARG A N 1
ATOM 571 C CA . ARG A 1 71 ? 27.224 2.426 -1.737 1.00 50.09 71 ARG A CA 1
ATOM 572 C C . ARG A 1 71 ? 27.604 1.730 -3.056 1.00 50.09 71 ARG A C 1
ATOM 574 O O . ARG A 1 71 ? 28.718 1.229 -3.152 1.00 50.09 71 ARG A O 1
ATOM 581 N N . GLY A 1 72 ? 26.703 1.647 -4.041 1.00 46.22 72 GLY A N 1
ATOM 582 C CA . GLY A 1 72 ? 26.918 0.797 -5.227 1.00 46.22 72 GLY A CA 1
ATOM 583 C C . GLY A 1 72 ? 26.338 1.273 -6.562 1.00 46.22 72 GLY A C 1
ATOM 584 O O . GLY A 1 72 ? 26.449 0.537 -7.539 1.00 46.22 72 GLY A O 1
ATOM 585 N N . GLY A 1 73 ? 25.735 2.462 -6.632 1.00 46.78 73 GLY A N 1
ATOM 586 C CA . GLY A 1 73 ? 25.328 3.077 -7.901 1.00 46.78 73 GLY A CA 1
ATOM 587 C C . GLY A 1 73 ? 26.445 3.962 -8.474 1.00 46.78 73 GLY A C 1
ATOM 588 O O . GLY A 1 73 ? 27.193 4.547 -7.690 1.00 46.78 73 GLY A O 1
ATOM 589 N N . PRO A 1 74 ? 26.577 4.096 -9.806 1.00 44.91 74 PRO A N 1
ATOM 590 C CA . PRO A 1 74 ? 27.574 4.950 -10.461 1.00 44.91 74 PRO A CA 1
ATOM 591 C C . PRO A 1 74 ? 27.223 6.452 -10.374 1.00 44.91 74 PRO A C 1
ATOM 593 O O . PRO A 1 74 ? 27.437 7.195 -11.330 1.00 44.91 74 PRO A O 1
ATOM 596 N N . ASP A 1 75 ? 26.679 6.901 -9.240 1.00 49.25 75 ASP A N 1
ATOM 597 C CA . ASP A 1 75 ? 26.229 8.276 -9.031 1.00 49.25 75 ASP A CA 1
ATOM 598 C C . ASP A 1 75 ? 27.254 9.089 -8.207 1.00 49.25 75 ASP A C 1
ATOM 600 O O . ASP A 1 75 ? 27.888 8.564 -7.288 1.00 49.25 75 ASP A O 1
ATOM 604 N N . PRO A 1 76 ? 27.427 10.392 -8.498 1.00 47.03 76 PRO A N 1
ATOM 605 C CA . PRO A 1 76 ? 28.586 11.201 -8.113 1.00 47.03 76 PRO A CA 1
ATOM 606 C C . PRO A 1 76 ? 28.451 11.858 -6.725 1.00 47.03 76 PRO A C 1
ATOM 608 O O . PRO A 1 76 ? 28.881 12.997 -6.535 1.00 47.03 76 PRO A O 1
ATOM 611 N N . TYR A 1 77 ? 27.828 11.191 -5.749 1.00 48.56 77 TYR A N 1
ATOM 612 C CA . TYR A 1 77 ? 27.639 11.769 -4.412 1.00 48.56 77 TYR A CA 1
ATOM 613 C C . TYR A 1 77 ? 28.742 11.335 -3.433 1.00 48.56 77 TYR A C 1
ATOM 615 O O . TYR A 1 77 ? 29.080 10.152 -3.359 1.00 48.56 77 TYR A O 1
ATOM 623 N N . PRO A 1 78 ? 29.327 12.275 -2.664 1.00 48.06 78 PRO A N 1
ATOM 624 C CA . PRO A 1 78 ? 30.504 11.999 -1.855 1.00 48.06 78 PRO A CA 1
ATOM 625 C C . PRO A 1 78 ? 30.190 11.034 -0.697 1.00 48.06 78 PRO A C 1
ATOM 627 O O . PRO A 1 78 ? 29.179 11.193 -0.001 1.00 48.06 78 PRO A O 1
ATOM 630 N N . PRO A 1 79 ? 31.074 10.057 -0.424 1.00 48.25 79 PRO A N 1
ATOM 631 C CA . PRO A 1 79 ? 30.910 9.102 0.662 1.00 48.25 79 PRO A CA 1
ATOM 632 C C . PRO A 1 79 ? 31.238 9.786 2.000 1.00 48.25 79 PRO A C 1
ATOM 634 O O . PRO A 1 79 ? 32.348 9.677 2.506 1.00 48.25 79 PRO A O 1
ATOM 637 N N . GLY A 1 80 ? 30.287 10.534 2.565 1.00 53.81 80 GLY A N 1
ATOM 638 C CA . GLY A 1 80 ? 30.515 11.305 3.800 1.00 53.81 80 GLY A CA 1
ATOM 639 C C . GLY A 1 80 ? 29.279 11.584 4.661 1.00 53.81 80 GLY A C 1
ATOM 640 O O . GLY A 1 80 ? 29.346 12.394 5.580 1.00 53.81 80 GLY A O 1
ATOM 641 N N . GLY A 1 81 ? 28.135 10.952 4.381 1.00 58.84 81 GLY A N 1
ATOM 642 C CA . GLY A 1 81 ? 26.897 11.191 5.131 1.00 58.84 81 GLY A CA 1
ATOM 643 C C . GLY A 1 81 ? 26.916 10.578 6.537 1.00 58.84 81 GLY A C 1
ATOM 644 O O . GLY A 1 81 ? 27.259 9.411 6.699 1.00 58.84 81 GLY A O 1
ATOM 645 N N . ASN A 1 82 ? 26.493 11.353 7.539 1.00 65.50 82 ASN A N 1
ATOM 646 C CA . ASN A 1 82 ? 26.452 10.982 8.956 1.00 65.50 82 ASN A CA 1
ATOM 647 C C . ASN A 1 82 ? 25.641 9.683 9.187 1.00 65.50 82 ASN A C 1
ATOM 649 O O . ASN A 1 82 ? 24.412 9.686 9.087 1.00 65.50 82 ASN A O 1
ATOM 653 N N . THR A 1 83 ? 26.318 8.566 9.483 1.00 68.69 83 THR A N 1
ATOM 654 C CA . THR A 1 83 ? 25.743 7.206 9.588 1.00 68.69 83 THR A CA 1
ATOM 655 C C . THR A 1 83 ? 24.559 7.120 10.556 1.00 68.69 83 THR A C 1
ATOM 657 O O . THR A 1 83 ? 23.621 6.358 10.332 1.00 68.69 83 THR A O 1
ATOM 660 N N . VAL A 1 84 ? 24.559 7.951 11.602 1.00 72.31 84 VAL A N 1
ATOM 661 C CA . VAL A 1 84 ? 23.476 8.020 12.595 1.00 72.31 84 VAL A CA 1
ATOM 662 C C . VAL A 1 84 ? 22.184 8.572 11.985 1.00 72.31 84 VAL A C 1
ATOM 664 O O . VAL A 1 84 ? 21.109 8.022 12.219 1.00 72.31 84 VAL A O 1
ATOM 667 N N . ALA A 1 85 ? 22.276 9.611 11.148 1.00 72.25 85 ALA A N 1
ATOM 668 C CA . ALA A 1 85 ? 21.114 10.182 10.463 1.00 72.25 85 ALA A CA 1
ATOM 669 C C . ALA A 1 85 ? 20.501 9.188 9.457 1.00 72.25 85 ALA A C 1
ATOM 671 O O . ALA A 1 85 ? 19.280 9.145 9.292 1.00 72.25 85 ALA A O 1
ATOM 672 N N . ARG A 1 86 ? 21.338 8.337 8.842 1.00 64.50 86 ARG A N 1
ATOM 673 C CA . ARG A 1 86 ? 20.894 7.240 7.964 1.00 64.50 86 ARG A CA 1
ATOM 674 C C . ARG A 1 86 ? 20.056 6.224 8.732 1.00 64.50 86 ARG A C 1
ATOM 676 O O . ARG A 1 86 ? 18.902 5.992 8.394 1.00 64.50 86 ARG A O 1
ATOM 683 N N . GLY A 1 87 ? 20.608 5.692 9.824 1.00 72.44 87 GLY A N 1
ATOM 684 C CA . GLY A 1 87 ? 19.897 4.724 10.659 1.00 72.44 87 GLY A CA 1
ATOM 685 C C . GLY A 1 87 ? 18.585 5.283 11.214 1.00 72.44 87 GLY A C 1
ATOM 686 O O . GLY A 1 87 ? 17.562 4.604 11.186 1.00 72.44 87 GLY A O 1
ATOM 687 N N . PHE A 1 88 ? 18.580 6.544 11.655 1.00 78.44 88 PHE A N 1
ATOM 688 C CA . PHE A 1 88 ? 17.377 7.187 12.182 1.00 78.44 88 PHE A CA 1
ATOM 689 C C . PHE A 1 88 ? 16.258 7.315 11.136 1.00 78.44 88 PHE A C 1
ATOM 691 O O . PHE A 1 88 ? 15.114 6.955 11.414 1.00 78.44 88 PHE A O 1
ATOM 698 N N . THR A 1 89 ? 16.574 7.798 9.931 1.00 75.25 89 THR A N 1
ATOM 699 C CA . THR A 1 89 ? 15.581 7.986 8.858 1.00 75.25 89 THR A CA 1
ATOM 700 C C . THR A 1 89 ? 15.022 6.663 8.342 1.00 75.25 89 THR A C 1
ATOM 702 O O . THR A 1 89 ? 13.814 6.573 8.115 1.00 75.25 89 THR A O 1
ATOM 705 N N . GLU A 1 90 ? 15.846 5.617 8.239 1.00 72.56 90 GLU A N 1
ATOM 706 C CA . GLU A 1 90 ? 15.380 4.267 7.904 1.00 72.56 90 GLU A CA 1
ATOM 707 C C . GLU A 1 90 ? 14.434 3.705 8.970 1.00 72.56 90 GLU A C 1
ATOM 709 O O . GLU A 1 90 ? 13.353 3.215 8.646 1.00 72.56 90 GLU A O 1
ATOM 714 N N . ILE A 1 91 ? 14.805 3.794 10.252 1.00 80.12 91 ILE A N 1
ATOM 715 C CA . ILE A 1 91 ? 13.965 3.300 11.353 1.00 80.12 91 ILE A CA 1
ATOM 716 C C . ILE A 1 91 ? 12.631 4.045 11.378 1.00 80.12 91 ILE A C 1
ATOM 718 O O . ILE A 1 91 ? 11.579 3.421 11.520 1.00 80.12 91 ILE A O 1
ATOM 722 N N . LEU A 1 92 ? 12.658 5.368 11.207 1.00 82.88 92 LEU A N 1
ATOM 723 C CA . LEU A 1 92 ? 11.456 6.193 11.209 1.00 82.88 92 LEU A CA 1
ATOM 724 C C . LEU A 1 92 ? 10.556 5.884 10.006 1.00 82.88 92 LEU A C 1
ATOM 726 O O . LEU A 1 92 ? 9.349 5.724 10.179 1.00 82.88 92 LEU A O 1
ATOM 730 N N . SER A 1 93 ? 11.133 5.717 8.813 1.00 78.69 93 SER A N 1
ATOM 731 C CA . SER A 1 93 ? 10.390 5.381 7.589 1.00 78.69 93 SER A CA 1
ATOM 732 C C . SER A 1 93 ? 9.766 3.986 7.669 1.00 78.69 93 SER A C 1
ATOM 734 O O . SER A 1 93 ? 8.568 3.826 7.415 1.00 78.69 93 SER A O 1
ATOM 736 N N . LYS A 1 94 ? 10.533 2.976 8.107 1.00 77.06 94 LYS A N 1
ATOM 737 C CA . LYS A 1 94 ? 10.036 1.607 8.329 1.00 77.06 94 LYS A CA 1
ATOM 738 C C . LYS A 1 94 ? 8.965 1.584 9.411 1.00 77.06 94 LYS A C 1
ATOM 740 O O . LYS A 1 94 ? 7.908 0.990 9.207 1.00 77.06 94 LYS A O 1
ATOM 745 N N . GLY A 1 95 ? 9.209 2.260 10.533 1.00 84.12 95 GLY A N 1
ATOM 746 C CA . GLY A 1 95 ? 8.276 2.362 11.651 1.00 84.12 95 GLY A CA 1
ATOM 747 C C . GLY A 1 95 ? 6.953 2.995 11.231 1.00 84.12 95 GLY A C 1
ATOM 748 O O . GLY A 1 95 ? 5.893 2.409 11.449 1.00 84.12 95 GLY A O 1
ATOM 749 N N . PHE A 1 96 ? 7.007 4.138 10.545 1.00 84.62 96 PHE A N 1
ATOM 750 C CA . PHE A 1 96 ? 5.825 4.797 9.996 1.00 84.62 96 PHE A CA 1
ATOM 751 C C . PHE A 1 96 ? 5.064 3.880 9.033 1.00 84.62 96 PHE A C 1
ATOM 753 O O . PHE A 1 96 ? 3.855 3.695 9.177 1.00 84.62 96 PHE A O 1
ATOM 760 N N . ALA A 1 97 ? 5.765 3.236 8.096 1.00 81.06 97 ALA A N 1
ATOM 761 C CA . ALA A 1 97 ? 5.143 2.330 7.138 1.00 81.06 97 ALA A CA 1
ATOM 762 C C . ALA A 1 97 ? 4.463 1.127 7.822 1.00 81.06 97 ALA A C 1
ATOM 764 O O . ALA A 1 97 ? 3.377 0.715 7.411 1.00 81.06 97 ALA A O 1
ATOM 765 N N . VAL A 1 98 ? 5.060 0.575 8.885 1.00 84.31 98 VAL A N 1
ATOM 766 C CA . VAL A 1 98 ? 4.456 -0.497 9.695 1.00 84.31 98 VAL A CA 1
ATOM 767 C C . VAL A 1 98 ? 3.197 0.000 10.407 1.00 84.31 98 VAL A C 1
ATOM 769 O O . VAL A 1 98 ? 2.152 -0.641 10.298 1.00 84.31 98 VAL A O 1
ATOM 772 N N . VAL A 1 99 ? 3.255 1.157 11.073 1.00 89.69 99 VAL A N 1
ATOM 773 C CA . VAL A 1 99 ? 2.096 1.747 11.767 1.00 89.69 99 VAL A CA 1
ATOM 774 C C . VAL A 1 99 ? 0.939 1.984 10.797 1.00 89.69 99 VAL A C 1
ATOM 776 O O . VAL A 1 99 ? -0.194 1.587 11.078 1.00 89.69 99 VAL A O 1
ATOM 779 N N . MET A 1 100 ? 1.217 2.554 9.624 1.00 87.75 100 MET A N 1
ATOM 780 C CA . MET A 1 100 ? 0.198 2.820 8.607 1.00 87.75 100 MET A CA 1
ATOM 781 C C . MET A 1 100 ? -0.450 1.541 8.071 1.00 87.75 100 MET A C 1
ATOM 783 O O . MET A 1 100 ? -1.657 1.523 7.832 1.00 87.75 100 MET A O 1
ATOM 787 N N . ARG A 1 101 ? 0.303 0.444 7.941 1.00 85.50 101 ARG A N 1
ATOM 788 C CA . ARG A 1 101 ? -0.247 -0.863 7.537 1.00 85.50 101 ARG A CA 1
ATOM 789 C C . ARG A 1 101 ? -1.134 -1.474 8.610 1.00 85.50 101 ARG A C 1
ATOM 791 O O . ARG A 1 101 ? -2.209 -1.972 8.286 1.00 85.50 101 ARG A O 1
ATOM 798 N N . VAL A 1 102 ? -0.717 -1.406 9.875 1.00 90.81 102 VAL A N 1
ATOM 799 C CA . VAL A 1 102 ? -1.536 -1.874 11.004 1.00 90.81 102 VAL A CA 1
ATOM 800 C C . VAL A 1 102 ? -2.847 -1.088 11.059 1.00 90.81 102 VAL A C 1
ATOM 802 O O . VAL A 1 102 ? -3.917 -1.690 11.140 1.00 90.81 102 VAL A O 1
ATOM 805 N N . LEU A 1 103 ? -2.793 0.240 10.925 1.00 93.38 103 LEU A N 1
ATOM 806 C CA . LEU A 1 103 ? -3.993 1.076 10.847 1.00 93.38 103 LEU A CA 1
ATOM 807 C C . LEU A 1 103 ? -4.856 0.738 9.627 1.00 93.38 103 LEU A C 1
ATOM 809 O O . LEU A 1 103 ? -6.072 0.633 9.762 1.00 93.38 103 LEU A O 1
ATOM 813 N N . GLY A 1 104 ? -4.253 0.510 8.460 1.00 92.50 104 GLY A N 1
ATOM 814 C CA . GLY A 1 104 ? -4.970 0.093 7.255 1.00 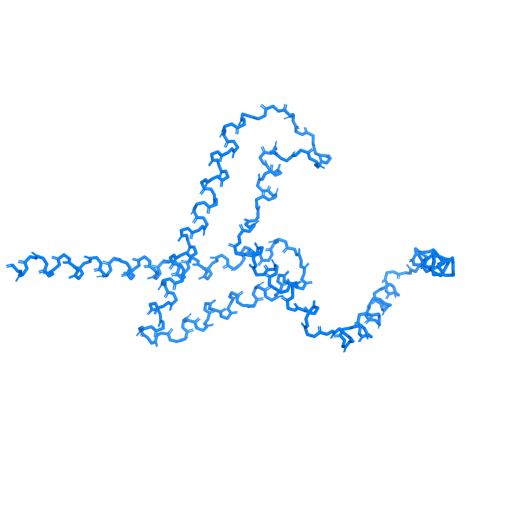92.50 104 GLY A CA 1
ATOM 815 C C . GLY A 1 104 ? -5.724 -1.229 7.435 1.00 92.50 104 GLY A C 1
ATOM 816 O O . GLY A 1 104 ? -6.903 -1.319 7.093 1.00 92.50 104 GLY A O 1
ATOM 817 N N . LEU A 1 105 ? -5.088 -2.235 8.044 1.00 92.81 105 LEU A N 1
ATOM 818 C CA . LEU A 1 105 ? -5.717 -3.522 8.375 1.00 92.81 105 LEU A CA 1
ATOM 819 C C . LEU A 1 105 ? -6.880 -3.352 9.359 1.00 92.81 105 LEU A C 1
ATOM 821 O O . LEU A 1 105 ? -7.954 -3.920 9.161 1.00 92.81 105 LEU A O 1
ATOM 825 N N . ILE A 1 106 ? -6.695 -2.533 10.397 1.00 94.56 106 ILE A N 1
ATOM 826 C CA . ILE A 1 106 ? -7.758 -2.209 11.355 1.00 94.56 106 ILE A CA 1
ATOM 827 C C . ILE A 1 106 ? -8.928 -1.513 10.646 1.00 94.56 106 ILE A C 1
ATOM 829 O O . ILE A 1 106 ? -10.086 -1.851 10.894 1.00 94.56 106 ILE A O 1
ATOM 833 N N . GLY A 1 107 ? -8.645 -0.577 9.739 1.00 93.94 107 GLY A N 1
ATOM 834 C CA . GLY A 1 107 ? -9.656 0.108 8.939 1.00 93.94 107 GLY A CA 1
ATOM 835 C C . GLY A 1 107 ? -10.423 -0.831 8.017 1.00 93.94 107 GLY A C 1
ATOM 836 O O . GLY A 1 107 ? -11.642 -0.713 7.901 1.00 93.94 107 GLY A O 1
ATOM 837 N N . LEU A 1 108 ? -9.748 -1.824 7.435 1.00 94.69 108 LEU A N 1
ATOM 838 C CA . LEU A 1 108 ? -10.406 -2.862 6.646 1.00 94.69 108 LEU A CA 1
ATOM 839 C C . LEU A 1 108 ? -11.374 -3.677 7.511 1.00 94.69 108 LEU A C 1
ATOM 841 O O . LEU A 1 108 ? -12.539 -3.837 7.150 1.00 94.69 108 LEU A O 1
ATOM 845 N N . ILE A 1 109 ? -10.929 -4.128 8.689 1.00 93.31 109 ILE A N 1
ATOM 846 C CA . ILE A 1 109 ? -11.786 -4.839 9.651 1.00 93.31 109 ILE A CA 1
ATOM 847 C C . ILE A 1 109 ? -12.991 -3.971 10.043 1.00 93.31 109 ILE A C 1
ATOM 849 O O . ILE A 1 109 ? -14.115 -4.470 10.129 1.00 93.31 109 ILE A O 1
ATOM 853 N N . TYR A 1 110 ? -12.783 -2.669 10.249 1.00 94.19 110 TYR A N 1
ATOM 854 C CA . TYR A 1 110 ? -13.856 -1.729 10.559 1.00 94.19 110 TYR A CA 1
ATOM 855 C C . TYR A 1 110 ? -14.884 -1.604 9.427 1.00 94.19 110 TYR A C 1
ATOM 857 O O . TYR A 1 110 ? -16.089 -1.670 9.685 1.00 94.19 110 TYR A O 1
ATOM 865 N N . LEU A 1 111 ? -14.443 -1.472 8.174 1.00 94.38 111 LEU A N 1
ATOM 866 C CA . LEU A 1 111 ? -15.342 -1.407 7.016 1.00 94.38 111 LEU A CA 1
ATOM 867 C C . LEU A 1 111 ? -16.152 -2.697 6.849 1.00 94.38 111 LEU A C 1
ATOM 869 O O . LEU A 1 111 ? -17.358 -2.638 6.596 1.00 94.38 111 LEU A O 1
ATOM 873 N N . LEU A 1 112 ? -15.516 -3.853 7.059 1.00 93.62 112 LEU A N 1
ATOM 874 C CA . LEU A 1 112 ? -16.186 -5.153 7.020 1.00 93.62 112 LEU A CA 1
ATOM 875 C C . LEU A 1 112 ? -17.228 -5.291 8.139 1.00 93.62 112 LEU A C 1
ATOM 877 O O . LEU A 1 112 ? -18.333 -5.772 7.895 1.00 93.62 112 LEU A O 1
ATOM 881 N N . ARG A 1 113 ? -16.924 -4.813 9.354 1.00 92.50 113 ARG A N 1
ATOM 882 C CA . ARG A 1 113 ? -17.869 -4.825 10.486 1.00 92.50 113 ARG A CA 1
ATOM 883 C C . ARG A 1 113 ? -19.034 -3.860 10.310 1.00 92.50 113 ARG A C 1
ATOM 885 O O . ARG A 1 113 ? -20.155 -4.189 10.681 1.00 92.50 113 ARG A O 1
ATOM 892 N N . THR A 1 114 ? -18.786 -2.688 9.733 1.00 92.44 114 THR A N 1
ATOM 893 C CA . THR A 1 114 ? -19.819 -1.672 9.465 1.00 92.44 114 THR A CA 1
ATOM 894 C C . THR A 1 114 ? -20.616 -1.945 8.187 1.00 92.44 114 THR A C 1
ATOM 896 O O . THR A 1 114 ? -21.453 -1.128 7.809 1.00 92.44 114 THR A O 1
ATOM 899 N N . ARG A 1 115 ? -20.387 -3.096 7.530 1.00 92.94 115 ARG A N 1
ATOM 900 C CA . ARG A 1 115 ? -21.065 -3.539 6.297 1.00 92.94 115 ARG A CA 1
ATOM 901 C C . ARG A 1 115 ? -20.937 -2.556 5.129 1.00 92.94 115 ARG A C 1
ATOM 903 O O . ARG A 1 115 ? -21.749 -2.564 4.206 1.00 92.94 115 ARG A O 1
ATOM 910 N N . LYS A 1 116 ? -19.886 -1.731 5.119 1.00 92.19 116 LYS A N 1
ATOM 911 C CA . LYS A 1 116 ? -19.576 -0.808 4.016 1.00 92.19 116 LYS A CA 1
ATOM 912 C C . LYS A 1 116 ? -18.838 -1.541 2.895 1.00 92.19 116 LYS A C 1
ATOM 914 O O . LYS A 1 116 ? -17.731 -1.166 2.509 1.00 92.19 116 LYS A O 1
ATOM 919 N N . TYR A 1 117 ? -19.456 -2.603 2.377 1.00 93.19 117 TYR A N 1
ATOM 920 C CA . TYR A 1 117 ? -18.827 -3.519 1.424 1.00 93.19 117 TYR A CA 1
ATOM 921 C C . TYR A 1 117 ? -18.409 -2.832 0.127 1.00 93.19 117 TYR A C 1
ATOM 923 O O . TYR A 1 117 ? -17.350 -3.157 -0.391 1.00 93.19 117 TYR A O 1
ATOM 931 N N . GLY A 1 118 ? -19.168 -1.841 -0.356 1.00 94.62 118 GLY A N 1
ATOM 932 C CA . GLY A 1 118 ? -18.793 -1.091 -1.560 1.00 94.62 118 GLY A CA 1
ATOM 933 C C . GLY A 1 118 ? -17.432 -0.401 -1.422 1.00 94.62 118 GLY A C 1
ATOM 934 O O . GLY A 1 118 ? -16.574 -0.533 -2.289 1.00 94.62 118 GLY A O 1
ATOM 935 N N . LEU A 1 119 ? -17.188 0.263 -0.288 1.00 92.69 119 LEU A N 1
ATOM 936 C CA . LEU A 1 119 ? -15.919 0.950 -0.036 1.00 92.69 119 LEU A CA 1
ATOM 937 C C . LEU A 1 119 ? -14.778 -0.028 0.279 1.00 92.69 119 LEU A C 1
ATOM 939 O O . LEU A 1 119 ? -13.640 0.197 -0.134 1.00 92.69 119 LEU A O 1
ATOM 943 N N . ALA A 1 120 ? -15.076 -1.127 0.975 1.00 92.12 120 ALA A N 1
ATOM 944 C CA . ALA A 1 120 ? -14.101 -2.187 1.220 1.00 92.12 120 ALA A CA 1
ATOM 945 C C . ALA A 1 120 ? -13.661 -2.848 -0.096 1.00 92.12 120 ALA A C 1
ATOM 947 O O . ALA A 1 120 ? -12.469 -3.005 -0.334 1.00 92.12 120 ALA A O 1
ATOM 948 N N . LEU A 1 121 ? -14.607 -3.165 -0.982 1.00 94.31 121 LEU A N 1
ATOM 949 C CA . LEU A 1 121 ? -14.328 -3.755 -2.288 1.00 94.31 121 LEU A CA 1
ATOM 950 C C . LEU A 1 121 ? -13.540 -2.789 -3.177 1.00 94.31 121 LEU A C 1
ATOM 952 O O . LEU A 1 121 ? -12.597 -3.210 -3.834 1.00 94.31 121 LEU A O 1
ATOM 956 N N . LEU A 1 122 ? -13.879 -1.495 -3.164 1.00 94.44 122 LEU A N 1
ATOM 957 C CA . LEU A 1 122 ? -13.163 -0.482 -3.940 1.00 94.44 122 LEU A CA 1
ATOM 958 C C . LEU A 1 122 ? -11.716 -0.335 -3.460 1.00 94.44 122 LEU A C 1
ATOM 960 O O . LEU A 1 122 ? -10.795 -0.364 -4.271 1.00 94.44 122 LEU A O 1
ATOM 964 N N . THR A 1 123 ? -11.497 -0.224 -2.148 1.00 92.94 123 THR A N 1
ATOM 965 C CA . THR A 1 123 ? -10.145 -0.061 -1.590 1.00 92.94 123 THR A CA 1
ATOM 966 C C . THR A 1 123 ? -9.300 -1.323 -1.750 1.00 92.94 123 THR A C 1
ATOM 968 O O . THR A 1 123 ? -8.181 -1.236 -2.250 1.00 92.94 123 THR A O 1
ATOM 971 N N . VAL A 1 124 ? -9.833 -2.500 -1.404 1.00 92.19 124 VAL A N 1
ATOM 972 C CA . VAL A 1 124 ? -9.133 -3.783 -1.581 1.00 92.19 124 VAL A CA 1
ATOM 973 C C . VAL A 1 124 ? -8.902 -4.073 -3.059 1.00 92.19 124 VAL A C 1
ATOM 975 O O . VAL A 1 124 ? -7.785 -4.402 -3.432 1.00 92.19 124 VAL A O 1
ATOM 978 N N . GLY A 1 125 ? -9.909 -3.886 -3.912 1.00 92.44 125 GLY A N 1
ATOM 979 C CA . GLY A 1 125 ? -9.799 -4.091 -5.354 1.00 92.44 125 GLY A CA 1
ATOM 980 C C . GLY A 1 125 ? -8.751 -3.184 -5.996 1.00 92.44 125 GLY A C 1
ATOM 981 O O . GLY A 1 125 ? -7.928 -3.667 -6.771 1.00 92.44 125 GLY A O 1
ATOM 982 N N . ALA A 1 126 ? 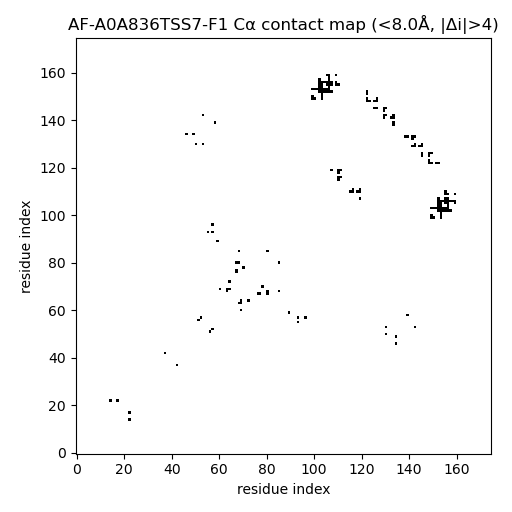-8.710 -1.900 -5.622 1.00 90.94 126 ALA A N 1
ATOM 983 C CA . ALA A 1 126 ? -7.675 -0.976 -6.083 1.00 90.94 126 ALA A CA 1
ATOM 984 C C . ALA A 1 126 ? -6.274 -1.428 -5.642 1.00 90.94 126 ALA A C 1
ATOM 986 O O . ALA A 1 126 ? -5.358 -1.477 -6.463 1.00 90.94 126 ALA A O 1
ATOM 987 N N . ILE A 1 127 ? -6.104 -1.815 -4.372 1.00 89.38 127 ILE A N 1
ATOM 988 C CA . ILE A 1 127 ? -4.822 -2.320 -3.857 1.00 89.38 127 ILE A CA 1
ATOM 989 C C . ILE A 1 127 ? -4.414 -3.602 -4.589 1.00 89.38 127 ILE A C 1
ATOM 991 O O . ILE A 1 127 ? -3.281 -3.699 -5.049 1.00 89.38 127 ILE A O 1
ATOM 995 N N . SER A 1 128 ? -5.325 -4.565 -4.746 1.00 87.94 128 SER A N 1
ATOM 996 C CA . SER A 1 128 ? -5.074 -5.823 -5.453 1.00 87.94 128 SER A CA 1
ATOM 997 C C . SER A 1 128 ? -4.712 -5.596 -6.919 1.00 87.94 128 SER A C 1
ATOM 999 O O . SER A 1 128 ? -3.798 -6.246 -7.419 1.00 87.94 128 SER A O 1
ATOM 1001 N N . TYR A 1 129 ? -5.367 -4.651 -7.597 1.00 88.38 129 TYR A N 1
ATOM 1002 C CA . TYR A 1 129 ? -5.043 -4.274 -8.972 1.00 88.38 129 TYR A CA 1
ATOM 1003 C C . TYR A 1 129 ? -3.631 -3.685 -9.087 1.00 88.38 129 TYR A C 1
ATOM 1005 O O . TYR A 1 129 ? -2.836 -4.125 -9.922 1.00 88.38 129 TYR A O 1
ATOM 1013 N N . PHE A 1 130 ? -3.271 -2.729 -8.223 1.00 84.06 130 PHE A N 1
ATOM 1014 C CA . PHE A 1 130 ? -1.922 -2.154 -8.229 1.00 84.06 130 PHE A CA 1
ATOM 1015 C C . PHE A 1 130 ? -0.850 -3.162 -7.801 1.00 84.06 130 PHE A C 1
ATOM 1017 O O . PHE A 1 130 ? 0.251 -3.171 -8.346 1.00 84.06 130 PHE A O 1
ATOM 1024 N N . MET A 1 131 ? -1.182 -4.075 -6.892 1.00 80.25 131 MET A N 1
ATOM 1025 C CA . MET A 1 131 ? -0.302 -5.173 -6.511 1.00 80.25 131 MET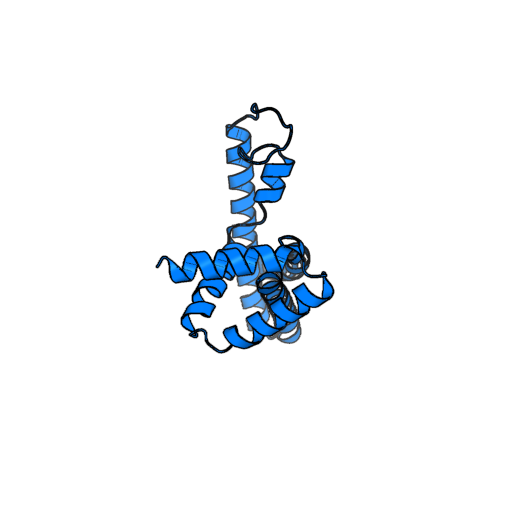 A CA 1
ATOM 1026 C C . MET A 1 131 ? -0.069 -6.131 -7.689 1.00 80.25 131 MET A C 1
ATOM 1028 O O . MET A 1 131 ? 1.079 -6.450 -7.995 1.00 80.25 131 MET A O 1
ATOM 1032 N N . ALA A 1 132 ? -1.124 -6.527 -8.407 1.00 81.62 132 ALA A N 1
ATOM 1033 C CA . ALA A 1 132 ? -1.018 -7.386 -9.585 1.00 81.62 132 ALA A CA 1
ATOM 1034 C C . ALA A 1 132 ? -0.214 -6.715 -10.709 1.00 81.62 132 ALA A C 1
ATOM 1036 O O . ALA A 1 132 ? 0.701 -7.315 -11.261 1.00 81.62 132 ALA A O 1
ATOM 1037 N N . THR A 1 133 ? -0.486 -5.446 -11.015 1.00 78.50 133 THR A N 1
ATOM 1038 C CA . THR A 1 133 ? 0.297 -4.705 -12.020 1.00 78.50 133 THR A CA 1
ATOM 1039 C C . THR A 1 133 ? 1.758 -4.536 -11.604 1.00 78.50 133 THR A C 1
ATOM 1041 O O . THR A 1 133 ? 2.644 -4.673 -12.446 1.00 78.50 133 THR A O 1
ATOM 1044 N N . SER A 1 134 ? 2.044 -4.336 -10.312 1.00 70.50 134 SER A N 1
ATOM 1045 C CA . SER A 1 134 ? 3.425 -4.275 -9.817 1.00 70.50 134 SER A CA 1
ATOM 1046 C C . SER A 1 134 ? 4.186 -5.594 -9.999 1.00 70.50 134 SER A C 1
ATOM 1048 O O . SER A 1 134 ? 5.383 -5.560 -10.281 1.00 70.50 134 SER A O 1
ATOM 1050 N N . LEU A 1 135 ? 3.492 -6.738 -9.922 1.00 67.88 135 LEU A N 1
ATOM 1051 C CA . LEU A 1 135 ? 4.068 -8.065 -10.161 1.00 67.88 135 LEU A CA 1
ATOM 1052 C C . LEU A 1 135 ? 4.527 -8.230 -11.617 1.00 67.88 135 LEU A C 1
ATOM 1054 O O . LEU A 1 135 ? 5.599 -8.772 -11.863 1.00 67.88 135 LEU A O 1
ATOM 1058 N N . PHE A 1 136 ? 3.734 -7.746 -12.577 1.00 68.06 136 PHE A N 1
ATOM 1059 C CA . PHE A 1 136 ? 4.023 -7.921 -14.003 1.00 68.06 136 PHE A CA 1
ATOM 1060 C C . PHE A 1 136 ? 4.961 -6.863 -14.575 1.00 68.06 136 PHE A C 1
ATOM 1062 O O . PHE A 1 136 ? 5.760 -7.170 -15.457 1.00 68.06 136 PHE A O 1
ATOM 1069 N N . VAL A 1 137 ? 4.871 -5.619 -14.101 1.00 67.44 137 VAL A N 1
ATOM 1070 C CA . VAL A 1 137 ? 5.690 -4.530 -14.645 1.00 67.44 137 VAL A CA 1
ATOM 1071 C C . VAL A 1 137 ? 7.026 -4.417 -13.910 1.00 67.44 137 VAL A C 1
ATOM 1073 O O . VAL A 1 137 ? 7.995 -3.944 -14.490 1.00 67.44 137 VAL A O 1
ATOM 1076 N N . GLY A 1 138 ? 7.119 -4.861 -12.650 1.00 57.00 138 GLY A N 1
ATOM 1077 C CA . GLY A 1 138 ? 8.361 -4.855 -11.865 1.00 57.00 138 GLY A CA 1
ATOM 1078 C C . GLY A 1 138 ? 8.905 -3.460 -11.528 1.00 57.00 138 GLY A C 1
ATOM 1079 O O . GLY A 1 138 ? 9.980 -3.336 -10.945 1.00 57.00 138 GLY A O 1
ATOM 1080 N N . TRP A 1 139 ? 8.193 -2.389 -11.892 1.00 61.69 139 TRP A N 1
ATOM 1081 C CA . TRP A 1 139 ? 8.645 -1.014 -11.694 1.00 61.69 139 TRP A CA 1
ATOM 1082 C C . TRP A 1 139 ? 8.085 -0.439 -10.392 1.00 61.69 139 TRP A C 1
ATOM 1084 O O . TRP A 1 139 ? 6.877 -0.444 -10.159 1.00 61.69 139 TRP A O 1
ATOM 1094 N N . SER A 1 140 ?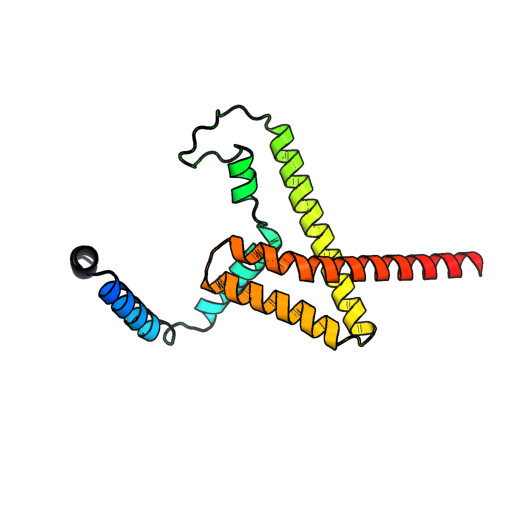 8.966 0.157 -9.581 1.00 60.38 140 SER A N 1
ATOM 1095 C CA . SER A 1 140 ? 8.625 0.805 -8.300 1.00 60.38 140 SER A CA 1
ATOM 1096 C C . SER A 1 140 ? 7.516 1.870 -8.425 1.00 60.38 140 SER A C 1
ATOM 1098 O O . SER A 1 140 ? 6.724 2.069 -7.505 1.00 60.38 140 SER A O 1
ATOM 1100 N N . ARG A 1 141 ? 7.393 2.516 -9.597 1.00 68.31 141 ARG A N 1
ATOM 1101 C CA . ARG A 1 141 ? 6.435 3.608 -9.858 1.00 68.31 141 ARG A CA 1
ATOM 1102 C C . ARG A 1 141 ? 4.961 3.223 -9.684 1.00 68.31 141 ARG A C 1
ATOM 1104 O O . ARG A 1 141 ? 4.157 4.098 -9.385 1.00 68.31 141 ARG A O 1
ATOM 1111 N N . PHE A 1 142 ? 4.601 1.945 -9.811 1.00 65.00 142 PHE A N 1
ATOM 1112 C CA . PHE A 1 142 ? 3.208 1.495 -9.649 1.00 65.00 142 PHE A CA 1
ATOM 1113 C C . PHE A 1 142 ? 2.747 1.411 -8.189 1.00 65.00 142 PHE A C 1
ATOM 1115 O O . PHE A 1 142 ? 1.590 1.096 -7.924 1.00 65.00 142 PHE A O 1
ATOM 1122 N N . ARG A 1 143 ? 3.626 1.727 -7.233 1.00 69.81 143 ARG A N 1
ATOM 1123 C CA . ARG A 1 143 ? 3.295 1.732 -5.809 1.00 69.81 143 ARG A CA 1
ATOM 1124 C C . ARG A 1 143 ? 2.613 3.020 -5.349 1.00 69.81 143 ARG A C 1
ATOM 1126 O O . ARG A 1 143 ? 1.721 2.942 -4.513 1.00 69.81 143 ARG A O 1
ATOM 1133 N N . LEU A 1 144 ? 2.968 4.164 -5.942 1.00 77.44 144 LEU A N 1
ATOM 1134 C CA . LEU A 1 144 ? 2.413 5.477 -5.584 1.00 77.44 144 LEU A CA 1
ATOM 1135 C C . LEU A 1 144 ? 0.872 5.511 -5.652 1.00 77.44 144 LEU A C 1
ATOM 1137 O O . LEU A 1 144 ? 0.247 5.962 -4.694 1.00 77.44 144 LEU A O 1
ATOM 1141 N N . PRO A 1 145 ? 0.209 4.973 -6.699 1.00 83.75 145 PRO A N 1
ATOM 1142 C CA . PRO A 1 145 ? -1.254 4.955 -6.742 1.00 83.75 145 PRO A CA 1
ATOM 1143 C C . PRO A 1 145 ? -1.898 4.056 -5.677 1.00 83.75 145 PRO A C 1
ATOM 1145 O O . PRO A 1 145 ? -3.028 4.313 -5.268 1.00 83.75 145 PRO A O 1
ATOM 1148 N N . ALA A 1 146 ? -1.195 3.017 -5.209 1.00 84.81 146 ALA A N 1
ATOM 1149 C CA . ALA A 1 146 ? -1.690 2.117 -4.169 1.00 84.81 146 ALA A CA 1
ATOM 1150 C C . ALA A 1 146 ? -1.643 2.745 -2.766 1.00 84.81 146 ALA A C 1
ATOM 1152 O O . ALA A 1 146 ? -2.339 2.284 -1.860 1.00 84.81 146 ALA A O 1
ATOM 1153 N N . GLU A 1 147 ? -0.861 3.809 -2.573 1.00 84.12 147 GLU A N 1
ATOM 1154 C CA . GLU A 1 147 ? -0.777 4.514 -1.292 1.00 84.12 147 GLU A CA 1
ATOM 1155 C C . GLU A 1 147 ? -2.080 5.244 -0.959 1.00 84.12 147 GLU A C 1
ATOM 1157 O O . GLU A 1 147 ? -2.499 5.239 0.193 1.00 84.12 147 GLU A O 1
ATOM 1162 N N . VAL A 1 148 ? -2.784 5.789 -1.956 1.00 90.56 148 VAL A N 1
ATOM 1163 C CA . VAL A 1 148 ? -4.064 6.490 -1.752 1.00 90.56 148 VAL A CA 1
ATOM 1164 C C . VAL A 1 148 ? -5.130 5.593 -1.097 1.00 90.56 148 VAL A C 1
ATOM 1166 O O . VAL A 1 148 ? -5.636 5.962 -0.033 1.00 90.56 148 VAL A O 1
ATOM 1169 N N . PRO A 1 149 ? -5.479 4.404 -1.635 1.00 92.06 149 PRO A N 1
ATOM 1170 C CA . PRO A 1 149 ? -6.442 3.519 -0.980 1.00 92.06 149 PRO A CA 1
ATOM 1171 C C . PRO A 1 149 ? -5.941 2.987 0.372 1.00 92.06 149 PRO A C 1
ATOM 1173 O O . PRO A 1 149 ? -6.753 2.785 1.276 1.00 92.06 149 PRO A O 1
ATOM 1176 N N . LEU A 1 150 ? -4.626 2.818 0.559 1.00 89.62 150 LEU A N 1
ATOM 1177 C CA . LEU A 1 150 ? -4.048 2.460 1.860 1.00 89.62 150 LEU A CA 1
ATOM 1178 C C . LEU A 1 150 ? -4.220 3.577 2.901 1.00 89.62 150 LEU A C 1
ATOM 1180 O O . LEU A 1 150 ? -4.576 3.289 4.042 1.00 89.62 150 LEU A O 1
ATOM 1184 N N . LEU A 1 151 ? -4.025 4.842 2.519 1.00 92.31 151 LEU A N 1
ATOM 1185 C CA . LEU A 1 151 ? -4.266 6.005 3.377 1.00 92.31 151 LEU A CA 1
ATOM 1186 C C . LEU A 1 151 ? -5.746 6.119 3.753 1.00 92.31 151 LEU A C 1
ATOM 1188 O O . LEU A 1 151 ? -6.069 6.344 4.919 1.00 92.31 151 LEU A O 1
ATOM 1192 N N . ILE A 1 152 ? -6.653 5.886 2.800 1.00 93.88 152 ILE A N 1
ATOM 1193 C CA . ILE A 1 152 ? -8.095 5.833 3.072 1.00 93.88 152 ILE A CA 1
ATOM 1194 C C . ILE A 1 152 ? -8.391 4.747 4.114 1.00 93.88 152 ILE A C 1
ATOM 1196 O O . ILE A 1 152 ? -9.034 5.030 5.123 1.00 93.88 152 ILE A O 1
ATOM 1200 N N . LEU A 1 153 ? -7.869 3.528 3.949 1.00 93.50 153 LEU A N 1
ATOM 1201 C CA . LEU A 1 153 ? -8.027 2.472 4.954 1.00 93.50 153 LEU A CA 1
ATOM 1202 C C . LEU A 1 153 ? -7.441 2.872 6.315 1.00 93.50 153 LEU A C 1
ATOM 1204 O O . LEU A 1 153 ? -8.089 2.675 7.342 1.00 93.50 153 LEU A O 1
ATOM 1208 N N . ALA A 1 154 ? -6.257 3.482 6.344 1.00 94.19 154 ALA A N 1
ATOM 1209 C CA . ALA A 1 154 ? -5.622 3.911 7.585 1.00 94.19 154 ALA A CA 1
ATOM 1210 C C . ALA A 1 154 ? -6.455 4.961 8.338 1.00 94.19 154 ALA A C 1
ATOM 1212 O O . ALA A 1 154 ? -6.590 4.868 9.559 1.00 94.19 154 ALA A O 1
ATOM 1213 N N . THR A 1 155 ? -7.083 5.911 7.634 1.00 94.81 155 THR A N 1
ATOM 1214 C CA . THR A 1 155 ? -7.971 6.904 8.269 1.00 94.81 155 THR A CA 1
ATOM 1215 C C . THR A 1 155 ? -9.200 6.256 8.912 1.00 94.81 155 THR A C 1
ATOM 1217 O O . THR A 1 155 ? -9.548 6.600 10.045 1.00 94.81 155 THR A O 1
ATOM 1220 N N . PHE A 1 156 ? -9.805 5.250 8.269 1.00 94.50 156 PHE A N 1
ATOM 1221 C CA . PHE A 1 156 ? -10.856 4.437 8.896 1.00 94.50 156 PHE A CA 1
ATOM 1222 C C . PHE A 1 156 ? -10.346 3.652 10.109 1.00 94.50 156 PHE A C 1
ATOM 1224 O O . PHE A 1 156 ? -11.062 3.528 11.103 1.00 94.50 156 PHE A O 1
ATOM 1231 N N . GLY A 1 157 ? -9.105 3.164 10.066 1.00 93.00 157 GLY A N 1
ATOM 1232 C CA . GLY A 1 157 ? -8.461 2.513 11.204 1.00 93.00 157 GLY A CA 1
ATOM 1233 C C . GLY A 1 157 ? -8.336 3.437 12.411 1.00 93.00 157 GLY A C 1
ATOM 1234 O O . GLY A 1 157 ? -8.716 3.064 13.521 1.00 93.00 157 GLY A O 1
ATOM 1235 N N . VAL A 1 158 ? -7.883 4.674 12.195 1.00 94.62 158 VAL A N 1
ATOM 1236 C CA . VAL A 1 158 ? -7.809 5.701 13.247 1.00 94.62 158 VAL A CA 1
ATOM 1237 C C . VAL A 1 158 ? -9.197 6.018 13.806 1.00 94.62 158 VAL A C 1
ATOM 1239 O O . VAL A 1 158 ? -9.362 6.087 15.026 1.00 94.62 158 VAL A O 1
ATOM 1242 N N . ALA A 1 159 ? -10.207 6.167 12.942 1.00 92.50 159 ALA A N 1
ATOM 1243 C CA . ALA A 1 159 ? -11.586 6.407 13.369 1.00 92.50 159 ALA A CA 1
ATOM 1244 C C . ALA A 1 159 ? -12.099 5.284 14.287 1.00 92.50 159 ALA A C 1
ATOM 1246 O O . ALA A 1 159 ? -12.662 5.562 15.347 1.00 92.50 159 ALA A O 1
ATOM 1247 N N . TYR A 1 160 ? -11.819 4.028 13.937 1.00 93.44 160 TYR A N 1
ATOM 1248 C CA . TYR A 1 160 ? -12.179 2.875 14.757 1.00 93.44 160 TYR A CA 1
ATOM 1249 C C . TYR A 1 160 ? -11.454 2.847 16.108 1.00 93.44 160 TYR A C 1
ATOM 1251 O O . TYR A 1 160 ? -12.076 2.598 17.141 1.00 93.44 160 TYR A O 1
ATOM 1259 N N . VAL A 1 161 ? -10.149 3.139 16.135 1.00 93.31 161 VAL A N 1
ATOM 1260 C CA . VAL A 1 161 ? -9.379 3.217 17.389 1.00 93.31 161 VAL A CA 1
ATOM 1261 C C . VAL A 1 161 ? -9.935 4.316 18.298 1.00 93.31 161 VAL A C 1
ATOM 1263 O O . VAL A 1 161 ? -10.116 4.091 19.497 1.00 93.31 161 VAL A O 1
ATOM 1266 N N . LYS A 1 162 ? -10.274 5.483 17.737 1.00 92.00 162 LYS A N 1
ATOM 1267 C CA . LYS A 1 162 ? -10.894 6.591 18.478 1.00 92.00 162 LYS A CA 1
ATOM 1268 C C . LYS A 1 162 ? -12.246 6.188 19.067 1.00 92.00 162 LYS A C 1
ATOM 1270 O O . LYS A 1 162 ? -12.508 6.466 20.239 1.00 92.00 162 LYS A O 1
ATOM 1275 N N . GLU A 1 163 ? -13.081 5.507 18.285 1.00 90.06 163 GLU A N 1
ATOM 1276 C CA . GLU A 1 163 ? -14.377 4.995 18.735 1.00 90.06 163 GLU A CA 1
ATOM 1277 C C . GLU A 1 163 ? -14.216 3.986 19.883 1.00 90.06 163 GLU A C 1
ATOM 1279 O O . GLU A 1 163 ? -14.879 4.096 20.918 1.00 90.06 163 GLU A O 1
ATOM 1284 N N . LEU A 1 164 ? -13.279 3.042 19.750 1.00 89.62 164 LEU A N 1
ATOM 1285 C CA . LEU A 1 164 ? -12.982 2.056 20.787 1.00 89.62 164 LEU A CA 1
ATOM 1286 C C . LEU A 1 164 ? -12.508 2.724 22.086 1.00 89.62 164 LEU A C 1
ATOM 1288 O O . LEU A 1 164 ? -12.925 2.332 23.179 1.00 89.62 164 LEU A O 1
ATOM 1292 N N . TRP A 1 165 ? -11.663 3.749 21.974 1.00 91.31 165 TRP A N 1
ATOM 1293 C CA . TRP A 1 165 ? -11.133 4.469 23.127 1.00 91.31 165 TRP A CA 1
ATOM 1294 C C . TRP A 1 165 ? -12.200 5.317 23.834 1.00 91.31 165 TRP A C 1
ATOM 1296 O O . TRP A 1 165 ? -12.239 5.359 25.065 1.00 91.31 165 TRP A O 1
ATOM 1306 N N . SER A 1 166 ? -13.116 5.929 23.076 1.00 89.56 166 SER A N 1
ATOM 1307 C CA . SER A 1 166 ? -14.267 6.662 23.623 1.00 89.56 166 SER A CA 1
ATOM 1308 C C . SER A 1 166 ? -15.217 5.741 24.396 1.00 89.56 166 SER A C 1
ATOM 1310 O O . SER A 1 166 ? -15.569 6.044 25.537 1.00 89.56 166 SER A O 1
ATOM 1312 N N . ARG A 1 167 ? -15.549 4.564 23.844 1.00 87.19 167 ARG A N 1
ATOM 1313 C CA . ARG A 1 167 ? -16.405 3.568 24.516 1.00 87.19 167 ARG A CA 1
ATOM 1314 C C . ARG A 1 167 ? -15.817 3.084 25.847 1.00 87.19 167 ARG A C 1
ATOM 1316 O O . ARG A 1 167 ? -16.564 2.856 26.795 1.00 87.19 167 ARG A O 1
ATOM 1323 N N . ARG A 1 168 ? -14.489 2.932 25.935 1.00 85.38 168 ARG A N 1
ATOM 1324 C CA . ARG A 1 168 ? -13.806 2.545 27.185 1.00 85.38 168 ARG A CA 1
ATOM 1325 C C . ARG A 1 168 ? -13.877 3.643 28.248 1.00 85.38 168 ARG A C 1
ATOM 1327 O O . ARG A 1 168 ? -14.165 3.332 29.397 1.00 85.38 168 ARG A O 1
ATOM 1334 N N . ARG A 1 169 ? -13.675 4.911 27.871 1.00 80.38 169 ARG A N 1
ATOM 1335 C CA . ARG A 1 169 ? -13.779 6.045 28.808 1.00 80.38 169 ARG A CA 1
ATOM 1336 C C . ARG A 1 169 ? -15.207 6.285 29.299 1.00 80.38 169 ARG A C 1
ATOM 1338 O O . ARG A 1 169 ? -15.386 6.542 30.479 1.00 80.38 169 ARG A O 1
ATOM 1345 N N . GLY A 1 170 ? -16.213 6.132 28.436 1.00 72.06 170 GLY A N 1
ATOM 1346 C CA . GLY A 1 170 ? -17.618 6.255 28.842 1.00 72.06 170 GLY A CA 1
ATOM 1347 C C . GLY A 1 170 ? -18.047 5.199 29.866 1.00 72.06 170 GLY A C 1
ATOM 1348 O O . GLY A 1 170 ? -18.796 5.507 30.784 1.00 72.06 170 GLY A O 1
ATOM 1349 N N . LYS A 1 171 ? -17.521 3.970 29.763 1.00 65.25 171 LYS A N 1
ATOM 1350 C CA . LYS A 1 171 ? -17.775 2.915 30.758 1.00 65.25 171 LYS A CA 1
ATOM 1351 C C . LYS A 1 171 ? -17.073 3.151 32.097 1.00 65.25 171 LYS A C 1
ATOM 1353 O O . LYS A 1 171 ? -17.625 2.760 33.111 1.00 65.25 171 LYS A O 1
ATOM 1358 N N . ALA A 1 172 ? -15.900 3.785 32.101 1.00 60.72 172 ALA A N 1
ATOM 1359 C CA . ALA A 1 172 ? -15.131 4.051 33.320 1.00 60.72 172 ALA A CA 1
ATOM 1360 C C . ALA A 1 172 ? -15.702 5.189 34.189 1.00 60.72 172 ALA A C 1
ATOM 1362 O O . ALA A 1 172 ? -15.342 5.293 35.351 1.00 60.72 172 ALA A O 1
ATOM 1363 N N . ILE A 1 173 ? -16.555 6.054 33.629 1.00 58.88 173 ILE A N 1
ATOM 1364 C CA . ILE A 1 173 ? -17.229 7.142 34.367 1.00 58.88 173 ILE A CA 1
ATOM 1365 C C . ILE A 1 173 ? -18.592 6.679 34.917 1.00 58.88 173 ILE A C 1
ATOM 1367 O O . ILE A 1 173 ? -19.133 7.289 35.831 1.00 58.88 173 ILE A O 1
ATOM 1371 N N . ALA A 1 174 ? -19.154 5.604 34.355 1.00 54.91 174 ALA A N 1
ATOM 1372 C CA . ALA A 1 174 ? -20.455 5.053 34.736 1.00 54.91 174 ALA A CA 1
ATOM 1373 C C . ALA A 1 174 ? -20.375 3.909 35.771 1.00 54.91 174 ALA A C 1
ATOM 1375 O O . ALA A 1 174 ? -21.409 3.330 36.099 1.00 54.91 174 ALA A O 1
ATOM 1376 N N . SER A 1 175 ? -19.170 3.563 36.237 1.00 50.69 175 SER A N 1
ATOM 1377 C CA . SER A 1 175 ? -18.894 2.578 37.297 1.00 50.69 175 SER A CA 1
ATOM 1378 C C . SER A 1 175 ? -18.400 3.275 38.552 1.00 50.69 175 SER A C 1
ATOM 1380 O O . SER A 1 175 ? -18.850 2.888 39.646 1.00 50.69 175 SER A O 1
#

Sequence (175 aa):
MADMETQLANQIENWATLSNAKKDQERIRFSRRHLFSYSLDDYLLPIGMSITRFFFTGGEGYLNVALGLERGGPDPYPPGGNTVARGFTEILSKGFAVVMRVLGLIGLIYLLRTRKYGLALLTVGAISYFMATSLFVGWSRFRLPAEVPLLILATFGVAYVKELWSRRRGKAIAS

Foldseek 3Di:
DVVVVVVVVVVVVVLVPDDPVVNVVVVVVVCVVVVPVDDPVVVVVLLVVLVCCLLQVQPVVVVCVVVVNDDDDPDDDDPDDDVVVVVVVVCVRRVVSVLLQVLLVLLLVLCVVVVVVVLNCVLVVQLVVLSVVCSVVVDPVSSVSNVVSSNVSSVSSVVVVVVVVVVVVVVVVVD

Secondary structure (DSSP, 8-state):
-HHHHHHHHHHHHHHHHS-HHHHHHHHHHHHHHHTTTS-HHHHHHHHHHHHHHHHHSTTHHHHHHHTT--SSSS----S---HHHHHHHHHHHHHHHHHHHHHHHHHHHHHHHTT-HHHHHHHHHHHHHHHHHHHHH--GGGGHHHHHHHHHHHHHHHHHHHHHHHHHHHHHH--

Mean predicted aligned error: 12.56 Å

Radius of gyration: 23.8 Å; Cα contacts (8 Å, |Δi|>4): 98; chains: 1; bounding box: 52×41×72 Å

Solvent-accessible surface area (backbone atoms only — not comparable to full-atom values): 9921 Å² total; per-residue (Å²): 110,74,67,58,55,55,53,50,51,56,49,53,58,55,53,70,74,48,53,71,72,56,49,51,51,52,49,51,54,52,47,64,65,49,74,74,69,62,56,71,69,71,51,50,54,58,50,52,51,46,51,48,38,74,75,66,61,72,64,50,69,60,52,32,52,75,68,55,67,62,93,80,68,101,62,97,62,72,97,74,73,63,67,66,62,52,54,50,52,51,52,51,53,54,50,51,55,50,52,46,48,53,27,19,53,47,11,47,55,46,30,62,73,70,64,40,53,71,62,45,49,51,35,51,49,50,38,52,49,33,51,54,49,32,68,76,68,69,47,75,78,48,50,65,72,33,46,55,45,42,51,54,26,20,54,45,14,50,51,49,53,51,51,55,52,49,57,54,55,58,53,66,75,74,109

pLDDT: mean 76.01, std 14.17, range [44.91, 94.81]